Protein AF-A0A5D3E927-F1 (afdb_monomer_lite)

pLDDT: mean 72.27, std 19.56, range [29.69, 95.81]

Secondary structure (DSSP, 8-state):
---TT-S-HHHHHHHHHHHHSHHHHHHHHHHHHHHHHS-----STTHHHHHHHHHHHGGGGSSS-----------------S-----------EEEEEPTTTT--EEEEEEEEE--TT-EETTEE--TT--EEEEEEES-TT--SSPPP-

Structure (mmCIF, N/CA/C/O backbone):
data_AF-A0A5D3E927-F1
#
_entry.id   AF-A0A5D3E927-F1
#
loop_
_atom_site.group_PDB
_atom_site.id
_atom_site.type_symbol
_atom_site.label_atom_id
_atom_site.label_alt_id
_atom_site.label_comp_id
_atom_site.label_asym_id
_atom_site.label_entity_id
_atom_site.label_seq_id
_atom_site.pdbx_PDB_ins_code
_atom_site.Cartn_x
_atom_site.Cartn_y
_atom_site.Cartn_z
_atom_site.occupancy
_atom_site.B_iso_or_equiv
_atom_site.auth_seq_id
_atom_site.auth_comp_id
_atom_site.auth_asym_id
_atom_site.auth_atom_id
_atom_site.pdbx_PDB_model_num
ATOM 1 N N . MET A 1 1 ? -29.860 -23.983 30.767 1.00 72.31 1 MET A N 1
ATOM 2 C CA . MET A 1 1 ? -28.665 -24.290 31.582 1.00 72.31 1 MET A CA 1
ATOM 3 C C . MET A 1 1 ? -27.772 -23.063 31.646 1.00 72.31 1 MET A C 1
ATOM 5 O O . MET A 1 1 ? -27.689 -22.341 30.657 1.00 72.31 1 MET A O 1
ATOM 9 N N . LYS A 1 2 ? -27.173 -22.803 32.807 1.00 80.88 2 LYS A N 1
ATOM 10 C CA . LYS A 1 2 ? -26.185 -21.739 33.019 1.00 80.88 2 LYS A CA 1
ATOM 11 C C . LYS A 1 2 ? -24.786 -22.285 32.696 1.00 80.88 2 LYS A C 1
ATOM 13 O O . LYS A 1 2 ? -24.530 -23.457 32.956 1.00 80.88 2 LYS A O 1
ATOM 18 N N . SER A 1 3 ? -23.897 -21.461 32.141 1.00 75.56 3 SER A N 1
ATOM 19 C CA . SER A 1 3 ? -22.498 -21.850 31.919 1.00 75.56 3 SER A CA 1
ATOM 20 C C . SER A 1 3 ? -21.728 -21.965 33.244 1.00 75.56 3 SER A C 1
ATOM 22 O O . SER A 1 3 ? -21.965 -21.204 34.182 1.00 75.56 3 SER A O 1
ATOM 24 N N . SER A 1 4 ? -20.782 -22.903 33.321 1.00 80.69 4 SER A N 1
ATOM 25 C CA . SER A 1 4 ? -19.966 -23.172 34.521 1.00 80.69 4 SER A CA 1
ATOM 26 C C . SER A 1 4 ? -19.136 -21.976 34.998 1.00 80.69 4 SER A C 1
ATOM 28 O O . SER A 1 4 ? -18.731 -21.933 36.153 1.00 80.69 4 SER A O 1
ATOM 30 N N . ASN A 1 5 ? -18.897 -20.999 34.120 1.00 83.19 5 ASN A N 1
ATOM 31 C CA . ASN A 1 5 ? -18.005 -19.864 34.371 1.00 83.19 5 ASN A CA 1
ATOM 32 C C . ASN A 1 5 ? -18.674 -18.708 35.127 1.00 83.19 5 ASN A C 1
ATOM 34 O O . ASN A 1 5 ? -18.023 -17.711 35.419 1.00 83.19 5 ASN A O 1
ATOM 38 N N . ILE A 1 6 ? -19.971 -18.805 35.414 1.00 78.94 6 ILE A N 1
ATOM 39 C CA . ILE A 1 6 ? -20.700 -17.784 36.167 1.00 78.94 6 ILE A CA 1
ATOM 40 C C . ILE A 1 6 ? -20.973 -18.352 37.557 1.00 78.94 6 ILE A C 1
ATOM 42 O O . ILE A 1 6 ? -21.281 -19.532 37.695 1.00 78.94 6 ILE A O 1
ATOM 46 N N . GLN A 1 7 ? -20.865 -17.547 38.610 1.00 81.25 7 GLN A N 1
ATOM 47 C CA . GLN A 1 7 ? -21.023 -18.036 39.987 1.00 81.25 7 GLN A CA 1
ATOM 48 C C . GLN A 1 7 ? -22.489 -18.036 40.436 1.00 81.25 7 GLN A C 1
ATOM 50 O O . GLN A 1 7 ? -22.952 -19.005 41.028 1.00 81.25 7 GLN A O 1
ATOM 55 N N . SER A 1 8 ? -23.289 -17.071 39.979 1.00 90.00 8 SER A N 1
ATOM 56 C CA . SER A 1 8 ? -24.706 -16.919 40.343 1.00 90.00 8 SER A CA 1
ATOM 57 C C . SER A 1 8 ? -25.656 -17.255 39.185 1.00 90.00 8 SER A C 1
ATOM 59 O O . SER A 1 8 ? -25.383 -16.972 38.020 1.00 90.00 8 SER A O 1
ATOM 61 N N . THR A 1 9 ? -26.755 -17.953 39.478 1.00 88.56 9 THR A N 1
ATOM 62 C CA . THR A 1 9 ? -27.812 -18.234 38.483 1.00 88.56 9 THR A CA 1
ATOM 63 C C . THR A 1 9 ? -28.582 -16.968 38.127 1.00 88.56 9 THR A C 1
ATOM 65 O O . THR A 1 9 ? -29.008 -16.817 36.984 1.00 88.56 9 THR A O 1
ATOM 68 N N . GLN A 1 10 ? -28.704 -16.044 39.077 1.00 87.25 10 GLN A N 1
ATOM 69 C CA . GLN A 1 10 ? -29.398 -14.781 38.882 1.00 87.25 10 GLN A CA 1
ATOM 70 C C . GLN A 1 10 ? -28.634 -13.880 37.906 1.00 87.25 10 GLN A C 1
ATOM 72 O O . GLN A 1 10 ? -29.211 -13.414 36.929 1.00 87.25 10 GLN A O 1
ATOM 77 N N . ASP A 1 11 ? -27.316 -13.774 38.072 1.00 87.88 11 ASP A N 1
ATOM 78 C CA . ASP A 1 11 ? -26.443 -12.984 37.195 1.00 87.88 11 ASP A CA 1
ATOM 79 C C . ASP A 1 11 ? -26.500 -13.492 35.750 1.00 87.88 11 ASP A C 1
ATOM 81 O O . ASP A 1 11 ? -26.488 -12.713 34.799 1.00 87.88 11 ASP A O 1
ATOM 85 N N . TRP A 1 12 ? -26.625 -14.812 35.566 1.00 87.88 12 TRP A N 1
ATOM 86 C CA . TRP A 1 12 ? -26.840 -15.399 34.245 1.00 87.88 12 TRP A CA 1
ATOM 87 C C . TRP A 1 12 ? -28.185 -14.990 33.643 1.00 87.88 12 TRP A C 1
ATOM 89 O O . TRP A 1 12 ? -28.251 -14.645 32.463 1.00 87.88 12 TRP A O 1
ATOM 99 N N . MET A 1 13 ? -29.260 -15.019 34.433 1.00 91.12 13 MET A N 1
ATOM 100 C CA . MET A 1 13 ? -30.584 -14.612 33.962 1.00 91.12 13 MET A CA 1
ATOM 101 C C . MET A 1 13 ? -30.625 -13.123 33.612 1.00 91.12 13 MET A C 1
ATOM 103 O O . MET A 1 13 ? -31.192 -12.759 32.578 1.00 91.12 13 MET A O 1
ATOM 107 N N . ASP A 1 14 ? -29.988 -12.273 34.415 1.00 90.81 14 ASP A N 1
ATOM 108 C CA . ASP A 1 14 ? -29.919 -10.836 34.162 1.00 90.81 14 ASP A CA 1
ATOM 109 C C . ASP A 1 14 ? -29.036 -10.508 32.955 1.00 90.81 14 ASP A C 1
ATOM 111 O O . ASP A 1 14 ? -29.456 -9.734 32.094 1.00 90.81 14 ASP A O 1
ATOM 115 N N . PHE A 1 15 ? -27.911 -11.205 32.775 1.00 90.56 15 PHE A N 1
ATOM 116 C CA . PHE A 1 15 ? -27.114 -11.132 31.548 1.00 90.56 15 PHE A CA 1
ATOM 117 C C . PHE A 1 15 ? -27.926 -11.526 30.306 1.00 90.56 15 PHE A C 1
ATOM 119 O O . PHE A 1 15 ? -27.923 -10.824 29.292 1.00 90.56 15 PHE A O 1
ATOM 126 N N . VAL A 1 16 ? -28.659 -12.643 30.357 1.00 90.44 16 VAL A N 1
ATOM 127 C CA . VAL A 1 16 ? -29.485 -13.094 29.225 1.00 90.44 16 VAL A CA 1
ATOM 128 C C . VAL A 1 16 ? -30.587 -12.078 28.914 1.00 90.44 16 VAL A C 1
ATOM 130 O O . VAL A 1 16 ? -30.868 -11.819 27.740 1.00 90.44 16 VAL A O 1
ATOM 133 N N . LYS A 1 17 ? -31.195 -11.485 29.945 1.00 91.88 17 LYS A N 1
ATOM 134 C CA . LYS A 1 17 ? -32.201 -10.424 29.813 1.00 91.88 17 LYS A CA 1
ATOM 135 C C . LYS A 1 17 ? -31.601 -9.174 29.161 1.00 91.88 17 LYS A C 1
ATOM 137 O O . LYS A 1 17 ? -32.175 -8.661 28.200 1.00 91.88 17 LYS A O 1
ATOM 142 N N . GLU A 1 18 ? -30.415 -8.746 29.592 1.00 93.56 18 GLU A N 1
ATOM 143 C CA . GLU A 1 18 ? -29.675 -7.617 29.015 1.00 93.56 18 GLU A CA 1
ATOM 144 C C . GLU A 1 18 ? -29.343 -7.856 27.533 1.00 93.56 18 GLU A C 1
ATOM 146 O O . GLU A 1 18 ? -29.657 -7.020 26.682 1.00 93.56 18 GLU A O 1
ATOM 151 N N . LYS A 1 19 ? -28.803 -9.031 27.181 1.00 91.25 19 LYS A N 1
ATOM 152 C CA . LYS A 1 19 ? -28.461 -9.391 25.790 1.00 91.25 19 LYS A CA 1
ATOM 153 C C . LYS A 1 19 ? -29.675 -9.544 24.875 1.00 91.25 19 LYS A C 1
ATOM 155 O O . LYS A 1 19 ? -29.542 -9.471 23.654 1.00 91.25 19 LYS A O 1
ATOM 160 N N . LYS A 1 20 ? -30.866 -9.755 25.434 1.00 90.56 20 LYS A N 1
ATOM 161 C CA . LYS A 1 20 ? -32.126 -9.799 24.678 1.00 90.56 20 LYS A CA 1
ATOM 162 C C . LYS A 1 20 ? -32.848 -8.454 24.632 1.00 90.56 20 LYS A C 1
ATOM 164 O O . LYS A 1 20 ? -33.827 -8.339 23.890 1.00 90.56 20 LYS A O 1
ATOM 169 N N . SER A 1 21 ? -32.364 -7.453 25.366 1.00 95.44 21 SER A N 1
ATOM 170 C CA . SER A 1 21 ? -32.964 -6.122 25.414 1.00 95.44 21 SER A CA 1
ATOM 171 C C . SER A 1 21 ? -32.952 -5.430 24.047 1.00 95.44 21 SER A C 1
ATOM 173 O O . SER A 1 21 ? -32.080 -5.660 23.202 1.00 95.44 21 SER A O 1
ATOM 175 N N . ALA A 1 22 ? -33.925 -4.542 23.833 1.00 94.25 22 ALA A N 1
ATOM 176 C CA . ALA A 1 22 ? -34.021 -3.752 22.607 1.00 94.25 22 ALA A CA 1
ATOM 177 C C . ALA A 1 22 ? -32.778 -2.871 22.394 1.00 94.25 22 ALA A C 1
ATOM 179 O O . ALA A 1 22 ? -32.246 -2.814 21.286 1.00 94.25 22 ALA A O 1
ATOM 180 N N . ARG A 1 23 ? -32.266 -2.262 23.472 1.00 94.12 23 ARG A N 1
ATOM 181 C CA . ARG A 1 23 ? -31.042 -1.450 23.456 1.00 94.12 23 ARG A CA 1
ATOM 182 C C . ARG A 1 23 ? -29.840 -2.254 22.963 1.00 94.12 23 ARG A C 1
ATOM 184 O O . ARG A 1 23 ? -29.180 -1.832 22.018 1.00 94.12 23 ARG A O 1
ATOM 191 N N . PHE A 1 24 ? -29.596 -3.431 23.544 1.00 95.81 24 PHE A N 1
ATOM 192 C CA . PHE A 1 24 ? -28.478 -4.279 23.130 1.00 95.81 24 PHE A CA 1
ATOM 193 C C . PHE A 1 24 ? -28.608 -4.724 21.667 1.00 95.81 24 PHE A C 1
ATOM 195 O O . PHE A 1 24 ? -27.622 -4.735 20.932 1.00 95.81 24 PHE A O 1
ATOM 202 N N . LYS A 1 25 ? -29.823 -5.056 21.209 1.00 94.44 25 LYS A N 1
ATOM 203 C CA . LYS A 1 25 ? -30.068 -5.409 19.801 1.00 94.44 25 LYS A CA 1
ATOM 204 C C . LYS A 1 25 ? -29.773 -4.246 18.853 1.00 94.44 25 LYS A C 1
ATOM 206 O O . LYS A 1 25 ? -29.132 -4.474 17.828 1.00 94.44 25 LYS A O 1
ATOM 211 N N . ALA A 1 26 ? -30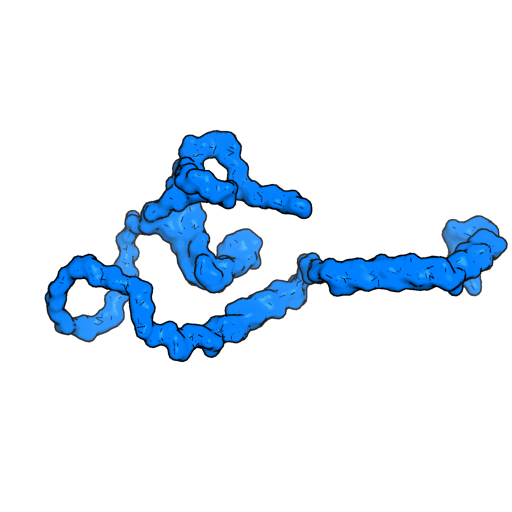.200 -3.030 19.194 1.00 95.19 26 ALA A N 1
ATOM 212 C CA . ALA A 1 26 ? -29.923 -1.830 18.405 1.00 95.19 26 ALA A CA 1
ATOM 213 C C . ALA A 1 26 ? -28.414 -1.546 18.325 1.00 95.19 26 ALA A C 1
ATOM 215 O O . ALA A 1 26 ? -27.868 -1.324 17.244 1.00 95.19 26 ALA A O 1
ATOM 216 N N . GLU A 1 27 ? -27.719 -1.644 19.456 1.00 93.81 27 GLU A N 1
ATOM 217 C CA . GLU A 1 27 ? -26.274 -1.449 19.533 1.00 93.81 27 GLU A CA 1
ATOM 218 C C . GLU A 1 27 ? -25.515 -2.536 18.753 1.00 93.81 27 GLU A C 1
ATOM 220 O O . GLU A 1 27 ? -24.668 -2.234 17.912 1.00 93.81 27 GLU A O 1
ATOM 225 N N . SER A 1 28 ? -25.901 -3.805 18.904 1.00 93.62 28 SER A N 1
ATOM 226 C CA . SER A 1 28 ? -25.359 -4.916 18.114 1.00 93.62 28 SER A CA 1
ATOM 227 C C . SER A 1 28 ? -25.585 -4.729 16.611 1.00 93.62 28 SER A C 1
ATOM 229 O O . SER A 1 28 ? -24.677 -4.987 15.820 1.00 93.62 28 SER A O 1
ATOM 231 N N . ALA A 1 29 ? -26.763 -4.258 16.195 1.00 94.56 29 ALA A N 1
ATOM 232 C CA . ALA A 1 29 ? -27.060 -3.975 14.793 1.00 94.56 29 ALA A CA 1
ATOM 233 C C . ALA A 1 29 ? -26.151 -2.872 14.229 1.00 94.56 29 ALA A C 1
ATOM 235 O O . ALA A 1 29 ? -25.632 -3.030 13.123 1.00 94.56 29 ALA A O 1
ATOM 236 N N . LYS A 1 30 ? -25.875 -1.817 15.009 1.00 94.81 30 LYS A N 1
ATOM 237 C CA . LYS A 1 30 ? -24.898 -0.773 14.661 1.00 94.81 30 LYS A CA 1
ATOM 238 C C . LYS A 1 30 ? -23.490 -1.354 14.482 1.00 94.81 30 LYS A C 1
ATOM 240 O O . LYS A 1 30 ? -22.840 -1.088 13.476 1.00 94.81 30 LYS A O 1
ATOM 245 N N . PHE A 1 31 ? -23.012 -2.193 15.402 1.00 91.69 31 PHE A N 1
ATOM 246 C CA . PHE A 1 31 ? -21.698 -2.837 15.251 1.00 91.69 31 PHE A CA 1
ATOM 247 C C . PHE A 1 31 ? -21.637 -3.786 14.045 1.00 91.69 31 PHE A C 1
ATOM 249 O O . PHE A 1 31 ? -20.637 -3.810 13.326 1.00 91.69 31 PHE A O 1
ATOM 256 N N . LYS A 1 32 ? -22.717 -4.525 13.762 1.00 90.56 32 LYS A N 1
ATOM 257 C CA . LYS A 1 32 ? -22.823 -5.378 12.568 1.00 90.56 32 LYS A CA 1
ATOM 258 C C . LYS A 1 32 ? -22.827 -4.566 11.272 1.00 90.56 32 LYS A C 1
ATOM 260 O O . LYS A 1 32 ? -22.170 -4.976 10.318 1.00 90.56 32 LYS A O 1
ATOM 265 N N . SER A 1 33 ? -23.520 -3.426 11.226 1.00 88.00 33 SER A N 1
ATOM 266 C CA . SER A 1 33 ? -23.529 -2.554 10.044 1.00 88.00 33 SER A CA 1
ATOM 267 C C . SER A 1 33 ? -22.157 -1.921 9.806 1.00 88.00 33 SER A C 1
ATOM 269 O O . SER A 1 33 ? -21.683 -1.908 8.670 1.00 88.00 33 SER A O 1
ATOM 271 N N . MET A 1 34 ? -21.464 -1.505 10.873 1.00 87.12 34 MET A N 1
ATOM 272 C CA . MET A 1 34 ? -20.073 -1.049 10.796 1.00 87.12 34 MET A CA 1
ATOM 273 C C . MET A 1 34 ? -19.147 -2.149 10.265 1.00 87.12 34 MET A C 1
ATOM 275 O O . MET A 1 34 ? -18.378 -1.895 9.341 1.00 87.12 34 MET A O 1
ATOM 279 N N . LYS A 1 35 ? -19.271 -3.383 10.771 1.00 83.25 35 LYS A N 1
ATOM 280 C CA . LYS A 1 35 ? -18.474 -4.531 10.308 1.00 83.25 35 LYS A CA 1
ATOM 281 C C . LYS A 1 35 ? -18.764 -4.921 8.855 1.00 83.25 35 LYS A C 1
ATOM 283 O O . LYS A 1 35 ? -17.852 -5.333 8.156 1.00 83.25 35 LYS A O 1
ATOM 288 N N . LYS A 1 36 ? -20.011 -4.782 8.390 1.00 79.19 36 LYS A N 1
ATOM 289 C CA . LYS A 1 36 ? -20.388 -5.023 6.986 1.00 79.19 36 LYS A CA 1
ATOM 290 C C . LYS A 1 36 ? -19.792 -3.975 6.037 1.00 79.19 36 LYS A C 1
ATOM 292 O O . LYS A 1 36 ? -19.520 -4.294 4.886 1.00 79.19 36 LYS A O 1
ATOM 297 N N . ARG A 1 37 ? -19.631 -2.733 6.510 1.00 76.75 37 ARG A N 1
ATOM 298 C CA . ARG A 1 37 ? -19.081 -1.611 5.734 1.00 76.75 37 ARG A CA 1
ATOM 299 C C . ARG A 1 37 ? -17.554 -1.573 5.731 1.00 76.75 37 ARG A C 1
ATOM 301 O O . ARG A 1 37 ? -16.975 -1.055 4.783 1.00 76.75 37 ARG A O 1
ATOM 308 N N . GLN A 1 38 ? -16.899 -2.109 6.761 1.00 77.75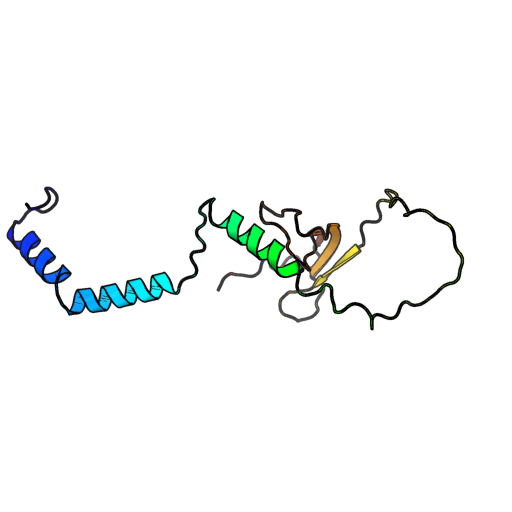 38 GLN A N 1
ATOM 309 C CA . GLN A 1 38 ? -15.474 -2.409 6.665 1.00 77.75 38 GLN A CA 1
ATOM 310 C C . GLN A 1 38 ? -15.284 -3.432 5.551 1.00 77.75 38 GLN A C 1
ATOM 312 O O . GLN A 1 38 ? -15.804 -4.544 5.639 1.00 77.75 38 GLN A O 1
ATOM 317 N N . LEU A 1 39 ? -14.543 -3.049 4.508 1.00 61.47 39 LEU A N 1
ATOM 318 C CA . LEU A 1 39 ? -14.032 -4.007 3.542 1.00 61.47 39 LEU A CA 1
ATOM 319 C C . LEU A 1 39 ? -13.303 -5.083 4.348 1.00 61.47 39 LEU A C 1
ATOM 321 O O . LEU A 1 39 ? -12.358 -4.751 5.076 1.00 61.47 39 LEU A O 1
ATOM 325 N N . PRO A 1 40 ? -13.730 -6.352 4.267 1.00 56.22 40 PRO A N 1
ATOM 326 C CA . PRO A 1 40 ? -12.920 -7.420 4.782 1.00 56.22 40 PRO A CA 1
ATOM 327 C C . PRO A 1 40 ? -11.674 -7.438 3.903 1.00 56.22 40 PRO A C 1
ATOM 329 O O . PRO A 1 40 ? -11.632 -8.116 2.882 1.00 56.22 40 PRO A O 1
ATOM 332 N N . HIS A 1 41 ? -10.616 -6.750 4.328 1.00 57.94 41 HIS A N 1
ATOM 333 C CA . HIS A 1 41 ? -9.277 -7.254 4.085 1.00 57.94 41 HIS A CA 1
ATOM 334 C C . HIS A 1 41 ? -9.175 -8.538 4.914 1.00 57.94 41 HIS A C 1
ATOM 336 O O . HIS A 1 41 ? -8.517 -8.630 5.945 1.00 57.94 41 HIS A O 1
ATOM 342 N N . THR A 1 42 ? -9.923 -9.563 4.505 1.00 49.78 42 THR A N 1
ATOM 343 C CA . THR A 1 42 ? -9.648 -10.903 4.955 1.00 49.78 42 THR A CA 1
ATOM 344 C C . THR A 1 42 ? -8.305 -11.216 4.337 1.00 49.78 42 THR A C 1
ATOM 346 O O . THR A 1 42 ? -8.224 -11.608 3.176 1.00 49.78 42 THR A O 1
ATOM 349 N N . CYS A 1 43 ? -7.262 -11.083 5.148 1.00 45.97 43 CYS A N 1
ATOM 350 C CA . CYS A 1 43 ? -6.050 -11.886 5.074 1.00 45.97 43 CYS A CA 1
ATOM 351 C C . CYS A 1 43 ? -6.423 -13.374 5.284 1.00 45.97 43 CYS A C 1
ATOM 353 O O . CYS A 1 43 ? -5.948 -14.073 6.169 1.00 45.97 43 CYS A O 1
ATOM 355 N N . SER A 1 44 ? -7.388 -13.856 4.508 1.00 51.22 44 SER A N 1
ATOM 356 C CA . SER A 1 44 ? -7.689 -15.255 4.323 1.00 51.22 44 SER A CA 1
ATOM 357 C C . SER A 1 44 ? -7.223 -15.574 2.922 1.00 51.22 44 SER A C 1
ATOM 359 O O . SER A 1 44 ? -7.465 -14.818 1.981 1.00 51.22 44 SER A O 1
ATOM 361 N N . ARG A 1 45 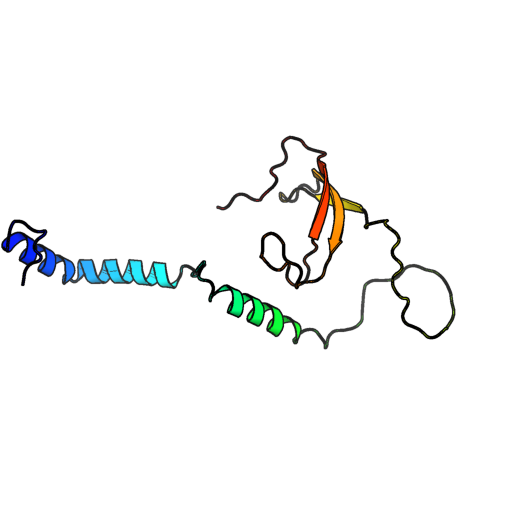? -6.575 -16.722 2.783 1.00 52.22 45 ARG A N 1
ATOM 362 C CA . ARG A 1 45 ? -5.980 -17.210 1.538 1.00 52.22 45 ARG A CA 1
ATOM 363 C C . ARG A 1 45 ? -6.978 -17.239 0.358 1.00 52.22 45 ARG A C 1
ATOM 365 O O . ARG A 1 45 ? -6.554 -17.189 -0.785 1.00 52.22 45 ARG A O 1
ATOM 372 N N . LYS A 1 46 ? -8.293 -17.236 0.635 1.00 51.88 46 LYS A N 1
ATOM 373 C CA . LYS A 1 46 ? -9.394 -17.175 -0.350 1.00 51.88 46 LYS A CA 1
ATOM 374 C C . LYS A 1 46 ? -9.736 -15.766 -0.876 1.00 51.88 46 LYS A C 1
ATOM 376 O O . LYS A 1 46 ? -10.486 -15.657 -1.839 1.00 51.88 46 LYS A O 1
ATOM 381 N N . GLY A 1 47 ? -9.254 -14.694 -0.243 1.00 55.53 47 GLY A N 1
ATOM 382 C CA . GLY A 1 47 ? -9.505 -13.316 -0.689 1.00 55.53 47 GLY A CA 1
ATOM 383 C C . GLY A 1 47 ? -8.636 -12.906 -1.881 1.00 55.53 47 GLY A C 1
ATOM 384 O O . GLY A 1 47 ? -9.110 -12.225 -2.785 1.00 55.53 47 GLY A O 1
ATOM 385 N N . TYR A 1 48 ? -7.388 -13.384 -1.921 1.00 59.56 48 TYR A N 1
ATOM 386 C CA . TYR A 1 48 ? -6.426 -13.046 -2.975 1.00 59.56 48 TYR A CA 1
ATOM 387 C C . TYR A 1 48 ? -6.798 -13.603 -4.351 1.00 59.56 48 TYR A C 1
ATOM 389 O O . TYR A 1 48 ? -6.527 -12.950 -5.350 1.00 59.56 48 TYR A O 1
ATOM 397 N N . THR A 1 49 ? -7.444 -14.770 -4.419 1.00 58.75 49 THR A N 1
ATOM 398 C CA . THR A 1 49 ? -7.898 -15.352 -5.693 1.00 58.75 49 THR A CA 1
ATOM 399 C C . THR A 1 49 ? -8.941 -14.477 -6.377 1.00 58.75 49 THR A C 1
ATOM 401 O O . THR A 1 49 ? -8.806 -14.211 -7.562 1.00 58.75 49 THR A O 1
ATOM 404 N N . ARG A 1 50 ? -9.912 -13.935 -5.626 1.00 62.31 50 ARG A N 1
ATOM 405 C CA . ARG A 1 50 ? -10.908 -13.004 -6.186 1.00 62.31 50 ARG A CA 1
ATOM 406 C C . ARG A 1 50 ? -10.267 -11.691 -6.621 1.00 62.31 50 ARG A C 1
ATOM 408 O O . ARG A 1 50 ? -10.608 -11.181 -7.673 1.00 62.31 50 ARG A O 1
ATOM 415 N N . LEU A 1 51 ? -9.291 -11.191 -5.857 1.00 62.56 51 LEU A N 1
ATOM 416 C 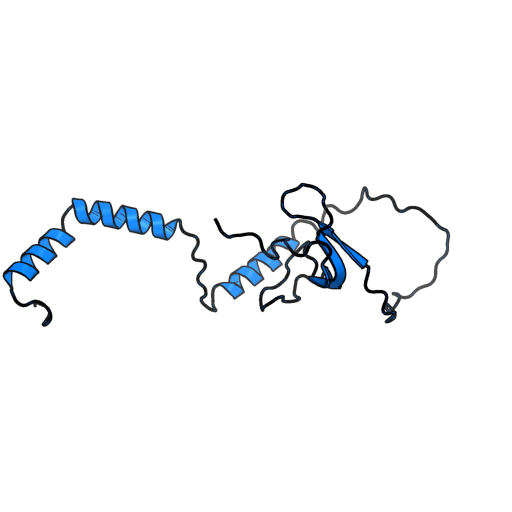CA . LEU A 1 51 ? -8.530 -10.001 -6.244 1.00 62.56 51 LEU A CA 1
ATOM 417 C C . LEU A 1 51 ? -7.775 -10.226 -7.568 1.00 62.56 51 LEU A C 1
ATOM 419 O O . LEU A 1 51 ? -7.787 -9.361 -8.434 1.00 62.56 51 LEU A O 1
ATOM 423 N N . ALA A 1 52 ? -7.154 -11.397 -7.738 1.00 64.50 52 ALA A N 1
ATOM 424 C CA . ALA A 1 52 ? -6.467 -11.766 -8.974 1.00 64.50 52 ALA A CA 1
ATOM 425 C C . ALA A 1 52 ? -7.436 -11.914 -10.165 1.00 64.50 52 ALA A C 1
ATOM 427 O O . ALA A 1 52 ? -7.113 -11.472 -11.265 1.00 64.50 52 ALA A O 1
ATOM 428 N N . GLU A 1 53 ? -8.619 -12.496 -9.946 1.00 66.50 53 GLU A N 1
ATOM 429 C CA . GLU A 1 53 ? -9.684 -12.621 -10.953 1.00 66.50 53 GLU A CA 1
ATOM 430 C C . GLU A 1 53 ? -10.253 -11.250 -11.357 1.00 66.50 53 GLU A C 1
ATOM 432 O O . GLU A 1 53 ? -10.326 -10.946 -12.546 1.00 66.50 53 GLU A O 1
ATOM 437 N N . ASP A 1 54 ? -10.578 -10.385 -10.392 1.00 64.88 54 ASP A N 1
ATOM 438 C CA . ASP A 1 54 ? -11.096 -9.030 -10.634 1.00 64.88 54 ASP A CA 1
ATOM 439 C C . ASP A 1 54 ? -10.079 -8.163 -11.401 1.00 64.88 54 ASP A C 1
ATOM 441 O O . ASP A 1 54 ? -10.450 -7.404 -12.297 1.00 64.88 54 ASP A O 1
ATOM 445 N N . MET A 1 55 ? -8.781 -8.313 -11.103 1.00 64.50 55 MET A N 1
ATOM 446 C CA . MET A 1 55 ? -7.700 -7.640 -11.836 1.00 64.50 55 MET A CA 1
ATOM 447 C C . MET A 1 55 ? -7.535 -8.152 -13.272 1.00 64.50 55 MET A C 1
ATOM 449 O O . MET A 1 55 ? -7.111 -7.388 -14.137 1.00 64.50 55 MET A O 1
ATOM 453 N N . CYS A 1 56 ? -7.856 -9.421 -13.535 1.00 61.94 56 CYS A N 1
ATOM 454 C CA . CYS A 1 56 ? -7.782 -10.007 -14.874 1.00 61.94 56 CYS A CA 1
ATOM 455 C C . CYS A 1 56 ? -9.003 -9.624 -15.725 1.00 61.94 56 CYS A C 1
ATOM 457 O O . CYS A 1 56 ? -8.862 -9.348 -16.908 1.00 61.94 56 CYS A O 1
ATOM 459 N N . ASN A 1 57 ? -10.187 -9.535 -15.117 1.00 58.03 57 ASN A N 1
ATOM 460 C CA . ASN A 1 57 ? -11.430 -9.213 -15.824 1.00 58.03 57 ASN A CA 1
ATOM 461 C C . ASN A 1 57 ? -11.570 -7.714 -16.159 1.00 58.03 57 ASN A C 1
ATOM 463 O O . ASN A 1 57 ? -12.365 -7.337 -17.018 1.00 58.03 57 ASN A O 1
ATOM 467 N N . GLY A 1 58 ? -10.809 -6.840 -15.489 1.00 52.56 58 GLY A N 1
ATOM 468 C CA . GLY A 1 58 ? -10.786 -5.401 -15.768 1.00 52.56 58 GLY A CA 1
ATOM 469 C C . GLY A 1 58 ? -10.013 -5.000 -17.033 1.00 52.56 58 GLY A C 1
ATOM 470 O O . GLY A 1 58 ? -10.181 -3.871 -17.493 1.00 52.56 58 GLY A O 1
ATOM 471 N N . SER A 1 59 ? -9.184 -5.882 -17.612 1.00 54.47 59 SER A N 1
ATOM 472 C CA . SER A 1 59 ? -8.393 -5.549 -18.811 1.00 54.47 59 SER A CA 1
ATOM 473 C C . SER A 1 59 ? -9.186 -5.593 -20.116 1.00 54.47 59 SER A C 1
ATOM 475 O O . SER A 1 59 ? -8.763 -4.996 -21.103 1.00 54.47 59 SER A O 1
ATOM 477 N N . ASP A 1 60 ? -10.343 -6.257 -20.128 1.00 52.81 60 ASP A N 1
ATOM 478 C CA . ASP A 1 60 ? -11.048 -6.584 -21.373 1.00 52.81 60 ASP A CA 1
ATOM 479 C C . ASP A 1 60 ? -11.960 -5.457 -21.885 1.00 52.81 60 ASP A C 1
ATOM 481 O O . ASP A 1 60 ? -12.473 -5.536 -22.999 1.00 52.81 60 ASP A O 1
ATOM 485 N N . GLN A 1 61 ? -12.145 -4.374 -21.118 1.00 49.00 61 GLN A N 1
ATOM 486 C CA . GLN A 1 61 ? -12.979 -3.235 -21.537 1.00 49.00 61 GLN A CA 1
ATOM 487 C C . GLN A 1 61 ? -12.215 -2.086 -22.219 1.00 49.00 61 GLN A C 1
ATOM 489 O O . GLN A 1 61 ? -12.851 -1.137 -22.674 1.00 49.00 61 GLN A O 1
ATOM 494 N N . LEU A 1 62 ? -10.883 -2.153 -22.354 1.00 43.50 62 LEU A N 1
ATOM 495 C CA . LEU A 1 62 ? -10.080 -1.082 -22.973 1.00 43.50 62 LEU A CA 1
ATOM 496 C C . LEU A 1 62 ? -9.238 -1.559 -24.170 1.00 43.50 62 LEU A C 1
ATOM 498 O O . LEU A 1 62 ? -8.170 -1.025 -24.443 1.00 43.50 62 LEU A O 1
ATOM 502 N N . SER A 1 63 ? -9.704 -2.563 -24.912 1.00 45.81 63 SER A N 1
ATOM 503 C CA . SER A 1 63 ? -9.085 -2.982 -26.181 1.00 45.81 63 SER A CA 1
ATOM 504 C C . SER A 1 63 ? -9.679 -2.286 -27.415 1.00 45.81 63 SER A C 1
ATOM 506 O O . SER A 1 63 ? -9.138 -2.426 -28.506 1.00 45.81 63 SER A O 1
ATOM 508 N N . ASN A 1 64 ? -10.725 -1.463 -27.252 1.00 46.34 64 ASN A N 1
ATOM 509 C CA . ASN A 1 64 ? -11.422 -0.809 -28.373 1.00 46.34 64 ASN A CA 1
ATOM 510 C C . ASN A 1 64 ? -11.134 0.698 -28.519 1.00 46.34 64 ASN A C 1
ATOM 512 O O . ASN A 1 64 ? -11.751 1.359 -29.348 1.00 46.34 64 ASN A O 1
ATOM 516 N N . ALA A 1 65 ? -10.200 1.253 -27.742 1.00 36.22 65 ALA A N 1
ATOM 517 C CA . ALA A 1 65 ? -9.746 2.639 -27.877 1.00 36.22 65 ALA A CA 1
ATOM 518 C C . ALA A 1 65 ? -8.233 2.668 -28.132 1.00 36.22 65 ALA A C 1
ATOM 520 O O . ALA A 1 65 ? -7.450 3.164 -27.327 1.00 36.22 65 ALA A O 1
ATOM 521 N N . THR A 1 66 ? -7.800 2.060 -29.236 1.00 41.94 66 THR A N 1
ATOM 522 C CA . THR A 1 66 ? -6.447 2.280 -29.751 1.00 41.94 66 THR A CA 1
ATOM 523 C C . THR A 1 66 ? -6.459 3.483 -30.692 1.00 41.94 66 THR A C 1
ATOM 525 O O . THR A 1 66 ? -7.359 3.606 -31.520 1.00 41.94 66 THR A O 1
ATOM 528 N N . ASN A 1 67 ? -5.384 4.271 -30.608 1.00 49.62 67 ASN A N 1
ATOM 529 C CA . ASN A 1 67 ? -4.921 5.279 -31.569 1.00 49.62 67 ASN A CA 1
ATOM 530 C C . ASN A 1 67 ? -5.495 6.691 -31.393 1.00 49.62 67 ASN A C 1
ATOM 532 O O . ASN A 1 67 ? -6.42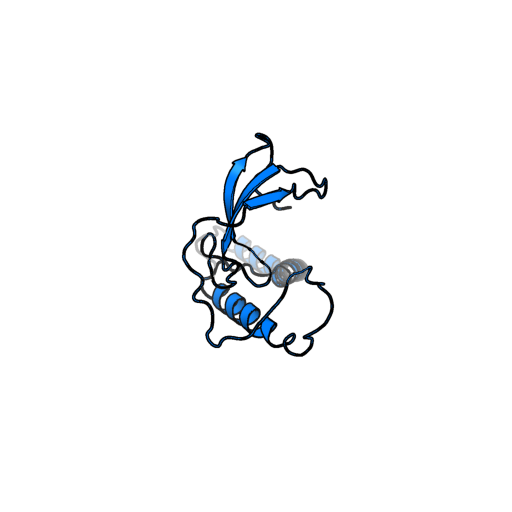8 7.084 -32.077 1.00 49.62 67 ASN A O 1
ATOM 536 N N . ASP A 1 68 ? -4.894 7.478 -30.501 1.00 41.38 68 ASP A N 1
ATOM 537 C CA . ASP A 1 68 ? -4.078 8.626 -30.923 1.00 41.38 68 ASP A CA 1
ATOM 538 C C . ASP A 1 68 ? -3.509 9.365 -29.702 1.00 41.38 68 ASP A C 1
ATOM 540 O O . ASP A 1 68 ? -4.155 9.469 -28.665 1.00 41.38 68 ASP A O 1
ATOM 544 N N . GLN A 1 69 ? -2.314 9.937 -29.875 1.00 42.53 69 GLN A N 1
ATOM 545 C CA . GLN A 1 69 ? -1.617 10.863 -28.964 1.00 42.53 69 GLN A CA 1
ATOM 546 C C . GLN A 1 69 ? -0.684 10.267 -27.893 1.00 42.53 69 GLN A C 1
ATOM 548 O O . GLN A 1 69 ? -0.875 10.479 -26.704 1.00 42.53 69 GLN A O 1
ATOM 553 N N . VAL A 1 70 ? 0.444 9.685 -28.321 1.00 35.16 70 VAL A N 1
ATOM 554 C CA . VAL A 1 70 ? 1.762 10.182 -27.869 1.00 35.16 70 VAL A CA 1
ATOM 555 C C . VAL A 1 70 ? 2.701 10.167 -29.075 1.00 35.16 70 VAL A C 1
ATOM 557 O O . VAL A 1 70 ? 3.092 9.122 -29.585 1.00 35.16 70 VAL A O 1
ATOM 560 N N . VAL A 1 71 ? 3.001 11.367 -29.558 1.00 32.34 71 VAL A N 1
ATOM 561 C CA . VAL A 1 71 ? 3.904 11.680 -30.666 1.00 32.34 71 VAL A CA 1
ATOM 562 C C . VAL A 1 71 ? 5.302 11.087 -30.450 1.00 32.34 71 VAL A C 1
ATOM 564 O O . VAL A 1 71 ? 6.014 11.441 -29.511 1.00 32.34 71 VAL A O 1
ATOM 567 N N . ASN A 1 72 ? 5.694 10.196 -31.361 1.00 35.91 72 ASN A N 1
ATOM 568 C CA . ASN A 1 72 ? 7.062 9.720 -31.533 1.00 35.91 72 ASN A CA 1
ATOM 569 C C . ASN A 1 72 ? 7.890 10.787 -32.259 1.00 35.91 72 ASN A C 1
ATOM 571 O O . ASN A 1 72 ? 7.525 11.200 -33.358 1.00 35.91 72 ASN A O 1
ATOM 575 N N . ASN A 1 73 ? 9.043 11.159 -31.700 1.00 40.88 73 ASN A N 1
ATOM 576 C CA . ASN A 1 73 ? 10.044 11.963 -32.397 1.00 40.88 73 ASN A CA 1
ATOM 577 C C . ASN A 1 73 ? 11.233 11.085 -32.863 1.00 40.88 73 ASN A C 1
ATOM 579 O O . ASN A 1 73 ? 12.096 10.767 -32.053 1.00 40.88 73 ASN A O 1
ATOM 583 N N . ILE A 1 74 ? 11.215 10.759 -34.176 1.00 39.28 74 ILE A N 1
ATOM 584 C CA . ILE A 1 74 ? 12.302 10.689 -35.205 1.00 39.28 74 ILE A CA 1
ATOM 585 C C . ILE A 1 74 ? 13.447 9.649 -34.972 1.00 39.28 74 ILE A C 1
ATOM 587 O O . ILE A 1 74 ? 14.062 9.653 -33.919 1.00 39.28 74 ILE A O 1
ATOM 591 N N . ALA A 1 75 ? 13.822 8.714 -35.875 1.00 30.38 75 ALA A N 1
ATOM 592 C CA . ALA A 1 75 ? 14.135 8.836 -37.313 1.00 30.38 75 ALA A CA 1
ATOM 593 C C . ALA A 1 75 ? 14.081 7.499 -38.130 1.00 30.38 75 ALA A C 1
ATOM 595 O O . ALA A 1 75 ? 14.581 6.473 -37.682 1.00 30.38 75 ALA A O 1
ATOM 596 N N . THR A 1 76 ? 13.521 7.571 -39.352 1.00 35.53 76 THR A N 1
ATOM 597 C CA . THR A 1 76 ? 13.897 6.947 -40.662 1.00 35.53 76 THR A CA 1
ATOM 598 C C . THR A 1 76 ? 14.293 5.447 -40.837 1.00 35.53 76 THR A C 1
ATOM 600 O O . THR A 1 76 ? 15.461 5.115 -40.689 1.00 35.53 76 THR A O 1
ATOM 603 N N . ASN A 1 77 ? 13.323 4.635 -41.329 1.00 36.28 77 ASN A N 1
ATOM 604 C CA . ASN A 1 77 ? 13.273 3.613 -42.436 1.00 36.28 77 ASN A CA 1
ATOM 605 C C . ASN A 1 77 ? 14.367 2.516 -42.667 1.00 36.28 77 ASN A C 1
ATOM 607 O O . ASN A 1 77 ? 15.534 2.795 -42.425 1.00 36.28 77 ASN A O 1
ATOM 611 N N . PRO A 1 78 ? 14.085 1.370 -43.370 1.00 42.97 78 PRO A N 1
ATOM 612 C CA . PRO A 1 78 ? 12.824 0.638 -43.639 1.00 42.97 78 PRO A CA 1
ATOM 613 C C . PRO A 1 78 ? 12.863 -0.908 -43.380 1.00 42.97 78 PRO A C 1
ATOM 615 O O . PRO A 1 78 ? 13.908 -1.542 -43.390 1.00 42.97 78 PRO A O 1
ATOM 618 N N . ILE A 1 79 ? 11.667 -1.494 -43.206 1.00 41.53 79 ILE A N 1
ATOM 619 C CA . ILE A 1 79 ? 11.178 -2.853 -43.570 1.00 41.53 79 ILE A CA 1
ATOM 620 C C . ILE A 1 79 ? 12.167 -4.046 -43.512 1.00 41.53 79 ILE A C 1
ATOM 622 O O . ILE A 1 79 ? 12.985 -4.247 -44.404 1.00 41.53 79 ILE A O 1
ATOM 626 N N . GLY A 1 80 ? 11.942 -4.950 -42.548 1.00 29.69 80 GLY A N 1
ATOM 627 C CA . GLY A 1 80 ? 12.508 -6.304 -42.517 1.00 29.69 80 GLY A CA 1
ATOM 628 C C . GLY A 1 80 ? 11.907 -7.151 -41.390 1.00 29.69 80 GLY A C 1
ATOM 629 O O . GLY A 1 80 ? 12.117 -6.885 -40.214 1.00 29.69 80 GLY A O 1
ATOM 630 N N . THR A 1 81 ? 11.118 -8.149 -41.769 1.00 44.75 81 THR A N 1
ATOM 631 C CA . THR A 1 81 ? 10.428 -9.172 -40.965 1.00 44.75 81 THR A CA 1
ATOM 632 C C . THR A 1 81 ? 11.286 -9.851 -39.887 1.00 44.75 81 THR A C 1
ATOM 634 O O . THR A 1 81 ? 12.188 -10.614 -40.221 1.00 44.75 81 THR A O 1
ATOM 637 N N . SER A 1 82 ? 10.943 -9.638 -38.610 1.00 36.16 82 SER A N 1
ATOM 638 C CA . SER A 1 82 ? 10.898 -10.597 -37.474 1.00 36.16 82 SER A CA 1
ATOM 639 C C . SER A 1 82 ? 10.809 -9.808 -36.157 1.00 36.16 82 SER A C 1
ATOM 641 O O . SER A 1 82 ? 11.393 -8.727 -36.077 1.00 36.16 82 SER A O 1
ATOM 643 N N . PRO A 1 83 ? 10.086 -10.283 -35.121 1.00 40.31 83 PRO A N 1
ATOM 644 C CA . PRO A 1 83 ? 10.038 -9.580 -33.843 1.00 40.31 83 PRO A CA 1
ATOM 645 C C . PRO A 1 83 ? 11.463 -9.518 -33.274 1.00 40.31 83 PRO A C 1
ATOM 647 O O . PRO A 1 83 ? 12.112 -10.563 -33.183 1.00 40.31 83 PRO A O 1
ATOM 650 N N . PRO A 1 84 ? 11.988 -8.333 -32.916 1.00 37.25 84 PRO A N 1
ATOM 651 C CA . PRO A 1 84 ? 13.308 -8.264 -32.326 1.00 37.25 84 PRO A CA 1
ATOM 652 C C . PRO A 1 84 ? 13.229 -8.966 -30.972 1.00 37.25 84 PRO A C 1
ATOM 654 O O . PRO A 1 84 ? 12.551 -8.503 -30.054 1.00 37.25 84 PRO A O 1
ATOM 657 N N . SER A 1 85 ? 13.909 -10.107 -30.858 1.00 45.38 85 SER A N 1
ATOM 658 C CA . SER A 1 85 ? 14.293 -10.661 -29.568 1.00 45.38 85 SER A CA 1
ATOM 659 C C . SER A 1 85 ? 15.011 -9.543 -28.819 1.00 45.38 85 SER A C 1
ATOM 661 O O . SER A 1 85 ? 16.092 -9.120 -29.238 1.00 45.38 85 SER A O 1
ATOM 663 N N . ILE A 1 86 ? 14.366 -9.006 -27.782 1.00 49.09 86 ILE A N 1
ATOM 664 C CA . ILE A 1 86 ? 14.941 -7.979 -26.917 1.00 49.09 86 ILE A CA 1
ATOM 665 C C . ILE A 1 86 ? 16.220 -8.584 -26.354 1.00 49.09 86 ILE A C 1
ATOM 667 O O . ILE A 1 86 ? 16.175 -9.523 -25.566 1.00 49.09 86 ILE A O 1
ATOM 671 N N . ASN A 1 87 ? 17.351 -8.107 -26.864 1.00 47.06 87 ASN A N 1
ATOM 672 C CA . ASN A 1 87 ? 18.653 -8.577 -26.451 1.00 47.06 87 ASN A CA 1
ATOM 673 C C . ASN A 1 87 ? 18.945 -8.077 -25.032 1.00 47.06 87 ASN A C 1
ATOM 675 O O . ASN A 1 87 ? 18.652 -6.938 -24.662 1.00 47.06 87 ASN A O 1
ATOM 679 N N . ASP A 1 88 ? 19.512 -8.969 -24.234 1.00 48.44 88 ASP A N 1
ATOM 680 C CA . ASP A 1 88 ? 19.988 -8.711 -22.887 1.00 48.44 88 ASP A CA 1
ATOM 681 C C . ASP A 1 88 ? 21.146 -7.705 -22.916 1.00 48.44 88 ASP A C 1
ATOM 683 O O . ASP A 1 88 ? 22.315 -8.072 -22.967 1.00 48.44 88 ASP A O 1
ATOM 687 N N . ASN A 1 89 ? 20.829 -6.412 -22.873 1.00 46.06 89 ASN A N 1
ATOM 688 C CA . ASN A 1 89 ? 21.801 -5.355 -22.620 1.00 46.06 89 ASN A CA 1
ATOM 689 C C . ASN A 1 89 ? 21.368 -4.563 -21.389 1.00 46.06 89 ASN A C 1
ATOM 691 O O . ASN A 1 89 ? 20.530 -3.665 -21.448 1.00 46.06 89 ASN A O 1
ATOM 695 N N . ASN A 1 90 ? 21.979 -4.949 -20.271 1.00 48.34 90 ASN A N 1
ATOM 696 C CA . ASN A 1 90 ? 21.953 -4.413 -18.911 1.00 48.34 90 ASN A CA 1
ATOM 697 C C . ASN A 1 90 ? 22.114 -2.873 -18.813 1.00 48.34 90 ASN A C 1
ATOM 699 O O . ASN A 1 90 ? 23.076 -2.352 -18.258 1.00 48.34 90 ASN A O 1
ATOM 703 N N . THR A 1 91 ? 21.136 -2.134 -19.332 1.00 52.56 91 THR A N 1
ATOM 704 C CA . THR A 1 91 ? 20.924 -0.690 -19.155 1.00 52.56 91 THR A CA 1
ATOM 705 C C . THR A 1 91 ? 19.515 -0.479 -18.614 1.00 52.56 91 THR A C 1
ATOM 707 O O . THR A 1 91 ? 18.697 0.254 -19.161 1.00 52.56 91 THR A O 1
ATOM 710 N N . LEU A 1 92 ? 19.204 -1.210 -17.542 1.00 62.59 92 LEU A N 1
ATOM 711 C CA . LEU A 1 92 ? 17.948 -1.140 -16.803 1.00 62.59 92 LEU A CA 1
ATOM 712 C C . LEU A 1 92 ? 17.540 0.340 -16.661 1.00 62.59 92 LEU A C 1
ATOM 714 O O . LEU A 1 92 ? 18.271 1.106 -16.029 1.00 62.59 92 LEU A O 1
ATOM 718 N N . ARG A 1 93 ? 16.465 0.758 -17.352 1.00 77.19 93 ARG A N 1
ATOM 719 C CA . ARG A 1 93 ? 16.140 2.180 -17.565 1.00 77.19 93 ARG A CA 1
ATOM 720 C C . ARG A 1 93 ? 16.198 2.919 -16.229 1.00 77.19 93 ARG A C 1
ATOM 722 O O . ARG A 1 93 ? 15.430 2.592 -15.321 1.00 77.19 93 ARG A O 1
ATOM 729 N N . LYS A 1 94 ? 17.131 3.866 -16.099 1.00 88.31 94 LYS A N 1
ATOM 730 C CA . LYS A 1 94 ? 17.246 4.692 -14.894 1.00 88.31 94 LYS A CA 1
ATOM 731 C C . LYS A 1 94 ? 15.971 5.511 -14.734 1.00 88.31 94 LYS A C 1
ATOM 733 O O . LYS A 1 94 ? 15.438 6.037 -15.708 1.00 88.31 94 LYS A O 1
ATOM 738 N N . CYS A 1 95 ? 15.500 5.625 -13.505 1.00 88.19 95 CYS A N 1
ATOM 739 C CA . CYS A 1 95 ? 14.351 6.432 -13.142 1.00 88.19 95 CYS A CA 1
ATOM 740 C C . CYS A 1 95 ? 14.628 7.192 -11.848 1.00 88.19 95 CYS A C 1
ATOM 742 O O . CYS A 1 95 ? 15.366 6.732 -10.974 1.00 88.19 95 CYS A O 1
ATOM 744 N N . THR A 1 96 ? 13.996 8.348 -11.712 1.00 90.38 96 THR A N 1
ATOM 745 C CA . THR A 1 96 ? 13.981 9.128 -10.479 1.00 90.38 96 THR A CA 1
ATOM 746 C C . THR A 1 96 ? 12.690 8.848 -9.719 1.00 90.38 96 THR A C 1
ATOM 748 O O . THR A 1 96 ? 11.612 8.756 -10.304 1.00 90.38 96 THR A O 1
ATOM 751 N N . LEU A 1 97 ? 12.804 8.682 -8.405 1.00 88.44 97 LEU A N 1
ATOM 752 C CA . LEU A 1 97 ? 11.672 8.538 -7.499 1.00 88.44 97 LEU A CA 1
ATOM 753 C C . LEU A 1 97 ? 11.347 9.909 -6.915 1.00 88.44 97 LEU A C 1
ATOM 755 O O . LEU A 1 97 ? 12.239 10.590 -6.401 1.00 88.44 97 LEU A O 1
ATOM 759 N N . LEU A 1 98 ? 10.081 10.299 -7.016 1.00 89.06 98 LEU A N 1
ATOM 760 C CA . LEU A 1 98 ? 9.576 11.570 -6.510 1.00 89.06 98 LEU A CA 1
ATOM 761 C C . LEU A 1 98 ? 8.940 11.390 -5.133 1.00 89.06 98 LEU A C 1
ATOM 763 O O . LEU A 1 98 ? 8.382 10.333 -4.835 1.00 89.06 98 LEU A O 1
ATOM 767 N N . ASP A 1 99 ? 9.013 12.436 -4.315 1.00 86.50 99 ASP A N 1
ATOM 768 C CA . ASP A 1 99 ? 8.279 12.504 -3.060 1.00 86.50 99 ASP A CA 1
ATOM 769 C C . ASP A 1 99 ? 6.766 12.399 -3.306 1.00 86.50 99 ASP A C 1
ATOM 771 O O . ASP A 1 99 ? 6.192 13.060 -4.178 1.00 86.50 99 ASP A O 1
ATOM 775 N N . TRP A 1 100 ? 6.108 11.565 -2.506 1.00 80.50 100 TRP A N 1
ATOM 776 C CA . TRP A 1 100 ? 4.680 11.289 -2.644 1.00 80.50 100 TRP A CA 1
ATOM 777 C C . TRP A 1 100 ? 3.809 12.489 -2.246 1.00 80.50 100 TRP A C 1
ATOM 779 O O . TRP A 1 100 ? 2.649 12.550 -2.651 1.00 80.50 100 TRP A O 1
ATOM 789 N N . GLY A 1 101 ? 4.352 13.440 -1.475 1.00 82.44 101 GLY A N 1
ATOM 790 C CA . GLY A 1 101 ? 3.667 14.657 -1.037 1.00 82.44 101 GLY A CA 1
ATOM 791 C C . GLY A 1 101 ? 3.335 15.640 -2.165 1.00 82.44 101 GLY A C 1
ATOM 792 O O . GLY A 1 101 ? 2.754 16.689 -1.899 1.00 82.44 101 GLY A O 1
ATOM 793 N N . GLY A 1 102 ? 3.689 15.326 -3.417 1.00 79.06 102 GLY A N 1
ATOM 794 C CA . GLY A 1 102 ? 3.394 16.167 -4.581 1.00 79.06 102 GLY A CA 1
ATOM 795 C C . GLY A 1 102 ? 4.305 17.388 -4.703 1.00 79.06 102 GLY A C 1
ATOM 796 O O . GLY A 1 102 ? 4.049 18.268 -5.518 1.00 79.06 102 GLY A O 1
ATOM 797 N N . THR A 1 103 ? 5.383 17.437 -3.921 1.00 83.44 103 THR A N 1
ATOM 798 C CA . THR A 1 103 ? 6.390 18.508 -3.950 1.00 83.44 103 THR A CA 1
ATOM 799 C C . THR A 1 103 ? 7.240 18.481 -5.225 1.00 83.44 103 THR A C 1
ATOM 801 O O . THR A 1 103 ? 7.883 19.472 -5.560 1.00 83.44 103 THR A O 1
ATOM 804 N N . GLY A 1 104 ? 7.251 17.350 -5.943 1.00 84.25 104 GLY A N 1
ATOM 805 C CA . GLY A 1 104 ? 8.083 17.136 -7.132 1.00 84.25 104 GLY A CA 1
ATOM 806 C C . GLY A 1 104 ? 9.565 16.920 -6.813 1.00 84.25 104 GLY A C 1
ATOM 807 O O . GLY A 1 104 ? 10.388 16.845 -7.724 1.00 84.25 104 GLY A O 1
ATOM 808 N N . GLU A 1 105 ? 9.928 16.809 -5.535 1.00 88.38 105 GLU A N 1
ATOM 809 C CA . GLU A 1 105 ? 11.308 16.595 -5.118 1.00 88.38 105 GLU A CA 1
ATOM 810 C C . GLU A 1 105 ? 11.778 15.171 -5.431 1.00 88.38 105 GLU A C 1
ATOM 812 O O . GLU A 1 105 ? 11.080 14.196 -5.158 1.00 88.38 105 GLU A O 1
ATOM 817 N N . VAL A 1 106 ? 13.002 15.031 -5.947 1.00 89.38 106 VAL A N 1
ATOM 818 C CA . VAL A 1 106 ? 13.618 13.717 -6.176 1.00 89.38 106 VAL A CA 1
ATOM 819 C C . VAL A 1 106 ? 14.183 13.177 -4.863 1.00 89.38 106 VAL A C 1
ATOM 821 O O . VAL A 1 106 ? 15.119 13.745 -4.300 1.00 89.38 106 VAL A O 1
ATOM 824 N N . VAL A 1 107 ? 13.651 12.049 -4.396 1.00 89.56 107 VAL A N 1
ATOM 825 C CA . VAL A 1 107 ? 14.049 11.414 -3.126 1.00 89.56 107 VAL A CA 1
ATOM 826 C C . VAL A 1 107 ? 15.054 10.281 -3.311 1.00 89.56 107 VAL A C 1
ATOM 828 O O . VAL A 1 107 ? 15.852 10.014 -2.410 1.00 89.56 107 VAL A O 1
ATOM 831 N N . ALA A 1 108 ? 15.064 9.637 -4.477 1.00 89.62 108 ALA A N 1
ATOM 832 C CA . ALA A 1 108 ? 15.977 8.540 -4.781 1.00 89.62 108 ALA A CA 1
ATOM 833 C C . ALA A 1 108 ? 16.139 8.328 -6.291 1.00 89.62 108 ALA A C 1
ATOM 835 O O . ALA A 1 108 ? 15.319 8.772 -7.098 1.00 89.62 108 ALA A O 1
ATOM 836 N N . GLU A 1 109 ? 17.200 7.621 -6.664 1.00 90.44 109 GLU A N 1
ATOM 837 C CA . GLU A 1 109 ? 17.395 7.074 -8.006 1.00 90.44 109 GLU A CA 1
ATOM 838 C C . GLU A 1 109 ? 17.223 5.556 -7.988 1.00 90.44 109 GLU A C 1
ATOM 840 O O . GLU A 1 109 ? 17.538 4.878 -7.004 1.00 90.44 109 GLU A O 1
ATOM 845 N N . GLY A 1 110 ? 16.719 5.019 -9.092 1.00 90.94 110 GLY A N 1
ATOM 846 C CA . GLY A 1 110 ? 16.530 3.590 -9.259 1.00 90.94 110 GLY A CA 1
ATOM 847 C C . GLY A 1 110 ? 16.512 3.166 -10.716 1.00 90.94 110 GLY A C 1
ATOM 848 O O . GLY A 1 110 ? 16.750 3.960 -11.628 1.00 90.94 110 GLY A O 1
ATOM 849 N N . ARG A 1 111 ? 16.219 1.888 -10.935 1.00 91.44 111 ARG A N 1
ATOM 850 C CA . ARG A 1 111 ? 16.166 1.270 -12.258 1.00 91.44 111 ARG A CA 1
ATOM 851 C C . ARG A 1 111 ? 14.934 0.383 -12.407 1.00 91.44 111 ARG A C 1
ATOM 853 O O . ARG A 1 111 ? 14.576 -0.363 -11.494 1.00 91.44 111 ARG A O 1
ATOM 860 N N . TRP A 1 112 ? 14.283 0.454 -13.566 1.00 89.75 112 TRP A N 1
ATOM 861 C CA . TRP A 1 112 ? 13.065 -0.308 -13.865 1.00 89.75 112 TRP A CA 1
ATOM 862 C C . TRP A 1 112 ? 13.311 -1.813 -13.893 1.00 89.75 112 TRP A C 1
ATOM 864 O O . TRP A 1 112 ? 13.974 -2.307 -14.788 1.00 89.75 112 TRP A O 1
ATOM 874 N N . SER A 1 113 ? 12.724 -2.556 -12.960 1.00 88.25 113 SER A N 1
ATOM 875 C CA . SER A 1 113 ? 12.834 -4.015 -12.892 1.00 88.25 113 SER A CA 1
ATOM 876 C C . SER A 1 113 ? 11.842 -4.723 -13.817 1.00 88.25 113 SER A C 1
ATOM 878 O O . SER A 1 113 ? 12.225 -5.642 -14.533 1.00 88.25 113 SER A O 1
ATOM 880 N N . SER A 1 114 ? 10.561 -4.346 -13.771 1.00 86.00 114 SER A N 1
ATOM 881 C CA . SER A 1 114 ? 9.493 -4.980 -14.558 1.00 86.00 114 SER A CA 1
ATOM 882 C C . SER A 1 114 ? 8.212 -4.146 -14.512 1.00 86.00 114 SER A C 1
ATOM 884 O O . SER A 1 114 ? 7.947 -3.491 -13.507 1.00 86.00 114 SER A O 1
ATOM 886 N N . ASN A 1 115 ? 7.406 -4.199 -15.569 1.00 88.94 115 ASN A N 1
ATOM 887 C CA . ASN A 1 115 ? 6.040 -3.671 -15.634 1.00 88.94 115 ASN A CA 1
ATOM 888 C C . ASN A 1 115 ? 4.996 -4.785 -15.864 1.00 88.94 115 ASN A C 1
ATOM 890 O O . ASN A 1 115 ? 3.864 -4.491 -16.243 1.00 88.94 115 ASN A O 1
ATOM 894 N N . ASP A 1 116 ? 5.375 -6.056 -15.689 1.00 88.44 116 ASP A N 1
ATOM 895 C CA . ASP A 1 116 ? 4.450 -7.182 -15.824 1.00 88.44 116 ASP A CA 1
ATOM 896 C C . ASP A 1 116 ? 3.470 -7.180 -14.634 1.00 88.44 116 ASP A C 1
ATOM 898 O O . ASP A 1 116 ? 3.906 -7.348 -13.491 1.00 88.44 116 ASP A O 1
ATOM 902 N N . PRO A 1 117 ? 2.150 -7.034 -14.862 1.00 88.19 117 PRO A N 1
ATOM 903 C CA . PRO A 1 117 ? 1.160 -6.947 -13.789 1.00 88.19 117 PRO A CA 1
ATOM 904 C C . PRO A 1 117 ? 1.106 -8.200 -12.902 1.00 88.19 117 PRO A C 1
ATOM 906 O O . PRO A 1 117 ? 0.609 -8.120 -11.776 1.00 88.19 117 PRO A O 1
ATOM 909 N N . LYS A 1 118 ? 1.610 -9.347 -13.381 1.00 85.94 118 LYS A N 1
ATOM 910 C CA . LYS A 1 118 ? 1.640 -10.620 -12.644 1.00 85.94 118 LYS A CA 1
ATOM 911 C C . LYS A 1 118 ? 2.868 -10.762 -11.749 1.00 85.94 118 LYS A C 1
ATOM 913 O O . LYS A 1 118 ? 2.869 -11.606 -10.852 1.00 85.94 118 LYS A O 1
ATOM 918 N N . VAL A 1 119 ? 3.908 -9.954 -11.962 1.00 88.38 119 VAL A N 1
ATOM 919 C CA . VAL A 1 119 ? 5.099 -9.975 -11.113 1.00 88.38 119 VAL A CA 1
ATOM 920 C C . VAL A 1 119 ? 4.723 -9.534 -9.705 1.00 88.38 119 VAL A C 1
ATOM 922 O O . VAL A 1 119 ? 4.060 -8.518 -9.504 1.00 88.38 119 VAL A O 1
ATOM 925 N N . THR A 1 120 ? 5.167 -10.303 -8.713 1.00 87.25 120 THR A N 1
ATOM 926 C CA . THR A 1 120 ? 4.859 -10.024 -7.312 1.00 87.25 120 THR A CA 1
ATOM 927 C C . THR A 1 120 ? 5.945 -9.199 -6.628 1.00 87.25 120 THR A C 1
ATOM 929 O O . THR A 1 120 ? 7.139 -9.475 -6.784 1.00 87.25 120 THR A O 1
ATOM 932 N N . VAL A 1 121 ? 5.528 -8.254 -5.788 1.00 84.38 121 VAL A N 1
ATOM 933 C CA . VAL A 1 121 ? 6.340 -7.578 -4.768 1.00 84.38 121 VAL A CA 1
ATOM 934 C C . VAL A 1 121 ? 5.788 -8.003 -3.409 1.00 84.38 121 VAL A C 1
ATOM 936 O O . VAL A 1 121 ? 4.611 -7.800 -3.134 1.00 84.38 121 VAL A O 1
ATOM 939 N N . HIS A 1 122 ? 6.600 -8.666 -2.578 1.00 85.75 122 HIS A N 1
ATOM 940 C CA . HIS A 1 122 ? 6.150 -9.248 -1.300 1.00 85.75 122 HIS A CA 1
ATOM 941 C C . HIS A 1 122 ? 4.870 -10.102 -1.422 1.00 85.75 122 HIS A C 1
ATOM 943 O O . HIS A 1 122 ? 3.953 -9.987 -0.614 1.00 85.75 122 HIS A O 1
ATOM 949 N N . HIS A 1 123 ? 4.808 -10.964 -2.446 1.00 86.50 123 HIS A N 1
ATOM 950 C CA . HIS A 1 123 ? 3.658 -11.831 -2.764 1.00 86.50 123 HIS A CA 1
ATOM 951 C C . HIS A 1 123 ? 2.377 -11.107 -3.215 1.00 86.50 123 HIS A C 1
ATOM 953 O O . HIS A 1 123 ? 1.349 -11.756 -3.399 1.00 86.50 123 HIS A O 1
ATOM 959 N N . VAL A 1 124 ? 2.433 -9.792 -3.445 1.00 85.62 124 VAL A N 1
ATOM 960 C CA . VAL A 1 124 ? 1.330 -9.004 -4.008 1.00 85.62 124 VAL A CA 1
ATOM 961 C C . VAL A 1 124 ? 1.635 -8.707 -5.480 1.00 85.62 124 VAL A C 1
ATOM 963 O O . VAL A 1 124 ? 2.715 -8.183 -5.756 1.00 85.62 124 VAL A O 1
ATOM 966 N N . PRO A 1 125 ? 0.753 -9.056 -6.437 1.00 90.12 125 PRO A N 1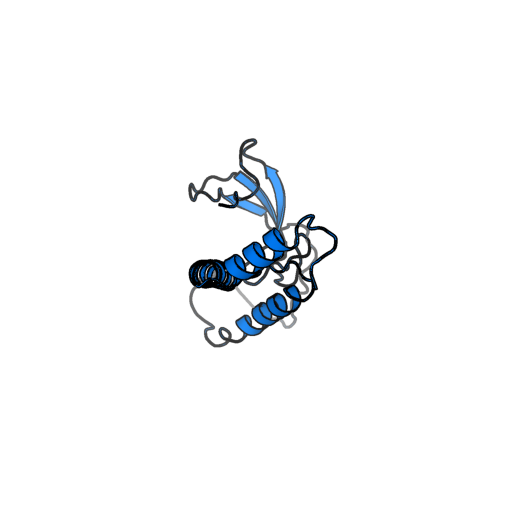
ATOM 967 C CA . PRO A 1 125 ? 0.955 -8.715 -7.845 1.00 90.12 125 PRO A CA 1
ATOM 968 C C . PRO A 1 125 ? 0.978 -7.193 -8.034 1.00 90.12 125 PRO A C 1
ATOM 970 O O . PRO A 1 125 ? 0.228 -6.478 -7.373 1.00 90.12 125 PRO A O 1
ATOM 973 N N . LEU A 1 126 ? 1.831 -6.705 -8.936 1.00 87.75 126 LEU A N 1
ATOM 974 C CA . LEU A 1 126 ? 1.965 -5.276 -9.244 1.00 87.75 126 LEU A CA 1
ATOM 975 C C . LEU A 1 126 ? 0.645 -4.648 -9.704 1.00 87.75 126 LEU A C 1
ATOM 977 O O . LEU A 1 126 ? 0.298 -3.553 -9.268 1.00 87.75 126 LEU A O 1
ATOM 981 N N . GLY A 1 127 ? -0.083 -5.355 -10.569 1.00 87.81 127 GLY A N 1
ATOM 982 C CA . GLY A 1 127 ? -1.298 -4.857 -11.200 1.00 87.81 127 GLY A CA 1
ATOM 983 C C . GLY A 1 127 ? -1.069 -3.945 -12.408 1.00 87.81 127 GLY A C 1
ATOM 984 O O . GLY A 1 127 ? 0.069 -3.642 -12.774 1.00 87.81 127 GLY A O 1
ATOM 985 N N . PRO A 1 128 ? -2.158 -3.560 -13.090 1.00 85.69 128 PRO A N 1
ATOM 986 C CA . PRO A 1 128 ? -2.087 -2.739 -14.292 1.00 85.69 128 PRO A CA 1
ATOM 987 C C . PRO A 1 128 ? -1.539 -1.342 -13.970 1.00 85.69 128 PRO A C 1
ATOM 989 O O . PRO A 1 128 ? -1.844 -0.766 -12.929 1.00 85.69 128 PRO A O 1
ATOM 992 N N . HIS A 1 129 ? -0.732 -0.795 -14.884 1.00 86.56 129 HIS A N 1
ATOM 993 C CA . HIS A 1 129 ? -0.089 0.526 -14.768 1.00 86.56 129 HIS A CA 1
ATOM 994 C C . HIS A 1 129 ? 0.905 0.686 -13.603 1.00 86.56 129 HIS A C 1
ATOM 996 O O . HIS A 1 129 ? 1.270 1.809 -13.257 1.00 86.56 129 HIS A O 1
ATOM 1002 N N . ALA A 1 130 ? 1.385 -0.416 -13.025 1.00 87.50 130 ALA A N 1
ATOM 1003 C CA . ALA A 1 130 ? 2.422 -0.402 -12.002 1.00 87.50 130 ALA A CA 1
ATOM 1004 C C . ALA A 1 130 ? 3.777 -0.864 -12.558 1.00 87.50 130 ALA A C 1
ATOM 1006 O O . ALA A 1 130 ? 3.863 -1.669 -13.485 1.00 87.50 130 ALA A O 1
ATOM 1007 N N . VAL A 1 131 ? 4.857 -0.355 -11.962 1.00 89.56 131 VAL A N 1
ATOM 1008 C CA . VAL A 1 131 ? 6.236 -0.722 -12.302 1.00 89.56 131 VAL A CA 1
ATOM 1009 C C . VAL A 1 131 ? 6.977 -1.093 -11.024 1.00 89.56 131 VAL A C 1
ATOM 1011 O O . VAL A 1 131 ? 6.943 -0.361 -10.037 1.00 89.56 131 VAL A O 1
ATOM 1014 N N . ARG A 1 132 ? 7.690 -2.220 -11.048 1.00 89.31 132 ARG A N 1
ATOM 1015 C CA . ARG A 1 132 ? 8.673 -2.580 -10.025 1.00 89.31 132 ARG A CA 1
ATOM 1016 C C . ARG A 1 132 ? 9.994 -1.900 -10.343 1.00 89.31 132 ARG A C 1
ATOM 1018 O O . ARG A 1 132 ? 10.485 -1.996 -11.465 1.00 89.31 132 ARG A O 1
ATOM 1025 N N . VAL A 1 133 ? 10.600 -1.274 -9.344 1.00 90.06 133 VAL A N 1
ATOM 1026 C CA . VAL A 1 133 ? 11.864 -0.537 -9.464 1.00 90.06 133 VAL A CA 1
ATOM 1027 C C . VAL A 1 133 ? 12.844 -1.048 -8.411 1.00 90.06 133 VAL A C 1
ATOM 1029 O O . VAL A 1 133 ? 12.448 -1.306 -7.276 1.00 90.06 133 VAL A O 1
ATOM 1032 N N . TYR A 1 134 ? 14.116 -1.194 -8.781 1.00 87.81 134 TYR A N 1
ATOM 1033 C CA . TYR A 1 134 ? 15.209 -1.367 -7.825 1.00 87.81 134 TYR A CA 1
ATOM 1034 C C . TYR A 1 134 ? 15.772 -0.002 -7.450 1.00 87.81 134 TYR A C 1
ATOM 1036 O O . TYR A 1 134 ? 16.048 0.807 -8.332 1.00 87.81 134 TYR A O 1
ATOM 1044 N N . MET A 1 135 ? 15.929 0.260 -6.155 1.00 86.38 135 MET A N 1
ATOM 1045 C CA . MET A 1 135 ? 16.544 1.492 -5.668 1.00 86.38 135 MET A CA 1
ATOM 1046 C C . MET A 1 135 ? 18.066 1.336 -5.682 1.00 86.38 135 MET A C 1
ATOM 1048 O O . MET A 1 135 ? 18.575 0.353 -5.150 1.00 86.38 135 MET A O 1
ATOM 1052 N N . ASP A 1 136 ? 18.772 2.299 -6.277 1.00 84.19 136 ASP A N 1
ATOM 1053 C CA . ASP A 1 136 ? 20.238 2.305 -6.305 1.00 84.19 136 ASP A CA 1
ATOM 1054 C C . ASP A 1 136 ? 20.802 3.207 -5.202 1.00 84.19 136 ASP A C 1
ATOM 1056 O O . ASP A 1 136 ? 21.617 2.764 -4.396 1.00 84.19 136 ASP A O 1
ATOM 1060 N N . LEU A 1 137 ? 20.358 4.471 -5.149 1.00 79.19 137 LEU A N 1
ATOM 1061 C CA . LEU A 1 137 ? 20.891 5.467 -4.221 1.00 79.19 137 LEU A CA 1
ATOM 1062 C C . LEU A 1 137 ? 19.768 6.338 -3.627 1.00 79.19 137 LEU A C 1
ATOM 1064 O O . LEU A 1 137 ? 19.070 7.032 -4.379 1.00 79.19 137 LEU A O 1
ATOM 1068 N N . PRO A 1 138 ? 19.597 6.357 -2.293 1.00 82.50 138 PRO A N 1
ATOM 1069 C CA . PRO A 1 138 ? 18.742 7.337 -1.640 1.00 82.50 138 PRO A CA 1
ATOM 1070 C C . PRO A 1 138 ? 19.421 8.713 -1.675 1.00 82.50 138 PRO A C 1
ATOM 1072 O O . PRO A 1 138 ? 20.577 8.852 -1.280 1.00 82.50 138 PRO A O 1
ATOM 1075 N N . LYS A 1 139 ? 18.707 9.747 -2.136 1.00 82.56 139 LYS A N 1
ATOM 1076 C CA . LYS A 1 139 ? 19.211 11.134 -2.137 1.00 82.56 139 LYS A CA 1
ATOM 1077 C C . LYS A 1 139 ? 18.870 11.883 -0.854 1.00 82.56 139 LYS A C 1
ATOM 1079 O O . LYS A 1 139 ? 19.622 12.760 -0.444 1.00 82.56 139 LYS A O 1
ATOM 1084 N N . LYS A 1 140 ? 17.751 11.537 -0.214 1.00 79.81 140 LYS A N 1
ATOM 1085 C CA . LYS A 1 140 ? 17.328 12.113 1.067 1.00 79.81 140 LYS A CA 1
ATOM 1086 C C . LYS A 1 140 ? 17.345 11.041 2.148 1.00 79.81 140 LYS A C 1
ATOM 1088 O O . LYS A 1 140 ? 16.564 10.096 2.100 1.00 79.81 140 LYS A O 1
ATOM 1093 N N . SER A 1 141 ? 18.216 11.206 3.140 1.00 75.31 141 SER A N 1
ATOM 1094 C CA . SER A 1 141 ? 18.341 10.279 4.274 1.00 75.31 141 SER A CA 1
ATOM 1095 C C . SER A 1 141 ? 17.130 10.302 5.213 1.00 75.31 141 SER A C 1
ATOM 1097 O O . SER A 1 141 ? 16.888 9.326 5.915 1.00 75.31 141 SER A O 1
ATOM 1099 N N . ASN A 1 142 ? 16.360 11.393 5.218 1.00 77.75 142 ASN A N 1
ATOM 1100 C CA . ASN A 1 142 ? 15.161 11.574 6.037 1.00 77.75 142 ASN A CA 1
ATOM 1101 C C . ASN A 1 142 ? 13.844 11.351 5.270 1.00 77.75 142 ASN A C 1
ATOM 1103 O O . ASN A 1 142 ? 12.776 11.618 5.820 1.00 77.75 142 ASN A O 1
ATOM 1107 N N . ALA A 1 143 ? 13.894 10.899 4.012 1.00 72.25 143 ALA A N 1
ATOM 1108 C CA . ALA A 1 143 ? 12.683 10.574 3.268 1.00 72.25 143 ALA A CA 1
ATOM 1109 C C . ALA A 1 143 ? 12.031 9.305 3.837 1.00 72.25 143 ALA A C 1
ATOM 1111 O O . ALA A 1 143 ? 12.697 8.300 4.089 1.00 72.25 143 ALA A O 1
ATOM 1112 N N . ILE A 1 144 ? 10.713 9.347 4.033 1.00 69.19 144 ILE A N 1
ATOM 1113 C CA . ILE A 1 144 ? 9.950 8.196 4.519 1.00 69.19 144 ILE A CA 1
ATOM 1114 C C . ILE A 1 144 ? 9.766 7.216 3.352 1.00 69.19 144 ILE A C 1
ATOM 1116 O O . ILE A 1 144 ? 9.263 7.592 2.296 1.00 69.19 144 ILE A O 1
ATOM 1120 N N . LEU A 1 145 ? 10.170 5.956 3.543 1.00 72.12 145 LEU A N 1
ATOM 1121 C CA . LEU A 1 145 ? 10.158 4.929 2.492 1.00 72.12 145 LEU A CA 1
ATOM 1122 C C . LEU A 1 145 ? 8.741 4.479 2.091 1.00 72.12 145 LEU A C 1
ATOM 1124 O O . LEU A 1 145 ? 8.523 4.043 0.963 1.00 72.12 145 LEU A O 1
ATOM 1128 N N . TRP A 1 146 ? 7.774 4.572 3.003 1.00 75.88 146 TRP A N 1
ATOM 1129 C CA . TRP A 1 146 ? 6.388 4.174 2.770 1.00 75.88 146 TRP A CA 1
ATOM 1130 C C . TRP A 1 146 ? 5.418 5.274 3.180 1.00 75.88 146 TRP A C 1
ATOM 1132 O O . TRP A 1 146 ? 5.682 6.077 4.074 1.00 75.88 146 TRP A O 1
ATOM 1142 N N . ARG A 1 147 ? 4.242 5.275 2.555 1.00 74.31 147 ARG A N 1
ATOM 1143 C CA . ARG A 1 147 ? 3.145 6.141 2.976 1.00 74.31 147 ARG A CA 1
ATOM 1144 C C . ARG A 1 147 ? 2.588 5.631 4.315 1.00 74.31 147 ARG A C 1
ATOM 1146 O O . ARG A 1 147 ? 2.231 4.453 4.387 1.00 74.31 147 ARG A O 1
ATOM 1153 N N . PRO A 1 148 ? 2.490 6.471 5.360 1.00 74.81 148 PRO A N 1
ATOM 1154 C CA . PRO A 1 148 ? 1.820 6.092 6.599 1.00 74.81 148 PRO A CA 1
ATOM 1155 C C . PRO A 1 148 ? 0.366 5.692 6.324 1.00 74.81 148 PRO A C 1
ATOM 1157 O O . PRO A 1 148 ? -0.306 6.301 5.488 1.00 74.81 148 PRO A O 1
ATOM 1160 N N . ASN A 1 149 ? -0.120 4.670 7.022 1.00 69.19 149 ASN A N 1
ATOM 1161 C CA . ASN A 1 149 ? -1.544 4.369 7.070 1.00 69.19 149 ASN A CA 1
ATOM 1162 C C . ASN A 1 149 ? -2.244 5.396 7.974 1.00 69.19 149 ASN A C 1
ATOM 1164 O O . ASN A 1 149 ? -1.729 5.747 9.033 1.00 69.19 149 ASN A O 1
ATOM 1168 N N . SER A 1 150 ? -3.386 5.911 7.513 1.00 57.16 150 SER A N 1
ATOM 1169 C CA . SER A 1 150 ? -4.237 6.807 8.303 1.00 57.16 150 SER A CA 1
ATOM 1170 C C . SER A 1 150 ? -5.142 6.040 9.258 1.00 57.16 150 SER A C 1
ATOM 1172 O O . SER A 1 150 ? -5.418 4.847 8.988 1.00 57.16 150 SER A O 1
#

Foldseek 3Di:
DADPPDDDPVVRVVVVVVCPDPVVVVVVVVVVVVVVPPDPPPPPPVVVVVVVVVLVVVVPPPPPDDDDDDDDDDDDDDDDDDPPPPDPDPPQPKDFDAAPVPPRDGFFIWGWDDQPQQDDDVNHGQGHPGTDIGTDGGPDPPRDPDDDDD

Organism: Cucumis melo var. makuwa (NCBI:txid1194695)

Sequence (150 aa):
MKSSNIQSTQDWMDFVKEKKSARFKAESAKFKSMKKRQLPHTCSRKGYTRLAEDMCNGSDQLSNATNDQVVNNIATNPIGTSPPSINDNNTLRKCTLLDWGGTGEVVAEGRWSSNDPKVTVHHVPLGPHAVRVYMDLPKKSNAILWRPNS

Radius of gyration: 28.05 Å; chains: 1; bounding box: 56×43×84 Å